Protein AF-A0A699KS89-F1 (afdb_monomer_lite)

Sequence (58 aa):
MDECLALANIGTSINLMLLFVWEGLSLSELTPTCMTIELADRSVSKPIGIAKDVSVKV

Foldseek 3Di:
DDPPPQDDDPPDPDGDDDVVVVVVVVDDDFAADPDWDQDPVRDIDHDRHDDPDDDDDD

Structure (mmCIF, N/CA/C/O backbone):
data_AF-A0A699KS89-F1
#
_entry.id   AF-A0A699KS89-F1
#
loop_
_atom_site.group_PDB
_atom_site.id
_atom_site.type_symbol
_atom_site.label_atom_id
_atom_site.label_alt_id
_atom_site.label_comp_id
_atom_site.label_asym_id
_atom_site.label_entity_id
_atom_site.label_seq_id
_atom_site.pdbx_PDB_ins_code
_atom_site.Cartn_x
_atom_site.Cartn_y
_atom_site.Cartn_z
_atom_site.occupancy
_atom_site.B_iso_or_equiv
_atom_site.auth_seq_id
_atom_site.auth_comp_id
_atom_site.auth_asym_id
_atom_site.auth_atom_id
_atom_site.pdbx_PDB_model_num
ATOM 1 N N . MET A 1 1 ? -13.672 5.654 -17.496 1.00 42.34 1 MET A N 1
ATOM 2 C CA . MET A 1 1 ? -13.701 4.190 -17.673 1.00 42.34 1 MET A CA 1
ATOM 3 C C . MET A 1 1 ? -12.520 3.682 -16.874 1.00 42.34 1 MET A C 1
ATOM 5 O O . MET A 1 1 ? -11.417 3.633 -17.395 1.00 42.34 1 MET A O 1
ATOM 9 N N . ASP A 1 2 ? -12.731 3.510 -15.569 1.00 47.06 2 ASP A N 1
ATOM 10 C CA . ASP A 1 2 ? -11.701 3.106 -14.610 1.00 47.06 2 ASP A CA 1
ATOM 11 C C . ASP A 1 2 ? -11.422 1.614 -14.775 1.00 47.06 2 ASP A C 1
ATOM 13 O O . ASP A 1 2 ? -12.038 0.763 -14.131 1.00 47.06 2 ASP A O 1
ATOM 17 N N . GLU A 1 3 ? -10.517 1.283 -15.690 1.00 50.84 3 GLU A N 1
ATOM 18 C CA . GLU A 1 3 ? -9.927 -0.048 -15.743 1.00 50.84 3 GLU A CA 1
ATOM 19 C C . GLU A 1 3 ? -9.015 -0.220 -14.522 1.00 50.84 3 GLU A C 1
ATOM 21 O O . GLU A 1 3 ? -7.843 0.152 -14.520 1.00 50.84 3 GLU A O 1
ATOM 26 N N . CYS A 1 4 ? -9.573 -0.777 -13.447 1.00 57.47 4 CYS A N 1
ATOM 27 C CA . CYS A 1 4 ? -8.808 -1.243 -12.296 1.00 57.47 4 CYS A CA 1
ATOM 28 C C . CYS A 1 4 ? -8.024 -2.506 -12.692 1.00 57.47 4 CYS A C 1
ATOM 30 O O . CYS A 1 4 ? -8.445 -3.629 -12.414 1.00 57.47 4 CYS A O 1
ATOM 32 N N . LEU A 1 5 ? -6.889 -2.331 -13.372 1.00 52.66 5 LEU A N 1
ATOM 33 C CA . LEU A 1 5 ? -5.952 -3.411 -13.684 1.00 52.66 5 LEU A CA 1
ATOM 34 C C . LEU A 1 5 ? -5.181 -3.801 -12.414 1.00 52.66 5 LEU A C 1
ATOM 36 O O . LEU A 1 5 ? -4.091 -3.302 -12.142 1.00 52.66 5 LEU A O 1
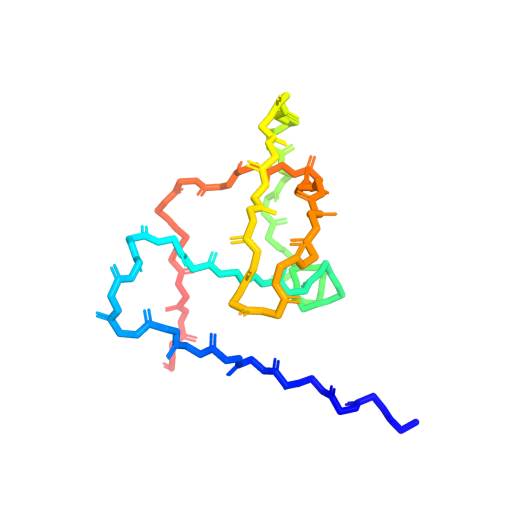ATOM 40 N N . ALA A 1 6 ? -5.753 -4.697 -11.610 1.00 59.34 6 ALA A N 1
ATOM 41 C CA . ALA A 1 6 ? -5.030 -5.341 -10.517 1.00 59.34 6 ALA A CA 1
ATOM 42 C C . ALA A 1 6 ? -4.137 -6.461 -11.084 1.00 59.34 6 ALA A C 1
ATOM 44 O O . ALA A 1 6 ? -4.583 -7.584 -11.315 1.00 59.34 6 ALA A O 1
ATOM 45 N N . LEU A 1 7 ? -2.862 -6.148 -11.328 1.00 55.06 7 LEU A N 1
ATOM 46 C CA . LEU A 1 7 ? -1.829 -7.126 -11.677 1.00 55.06 7 LEU A CA 1
ATOM 47 C C . LEU A 1 7 ? -1.333 -7.821 -10.400 1.00 55.06 7 LEU A C 1
ATOM 49 O O . LEU A 1 7 ? -0.472 -7.309 -9.687 1.00 55.06 7 LEU A O 1
ATOM 53 N N . ALA A 1 8 ? -1.884 -8.999 -10.102 1.00 50.88 8 ALA A N 1
ATOM 54 C CA . ALA A 1 8 ? -1.352 -9.880 -9.067 1.00 50.88 8 ALA A CA 1
ATOM 55 C C . ALA A 1 8 ? -0.022 -10.485 -9.548 1.00 50.88 8 ALA A C 1
ATOM 57 O O . ALA A 1 8 ? -0.001 -11.415 -10.355 1.00 50.88 8 ALA A O 1
ATOM 58 N N . ASN A 1 9 ? 1.105 -9.950 -9.076 1.00 55.25 9 ASN A N 1
ATOM 59 C CA . ASN A 1 9 ? 2.411 -10.544 -9.334 1.00 55.25 9 ASN A CA 1
ATOM 60 C C . ASN A 1 9 ? 2.642 -11.719 -8.367 1.00 55.25 9 ASN A C 1
ATOM 62 O O . ASN A 1 9 ? 2.857 -11.521 -7.173 1.00 55.25 9 ASN A O 1
ATOM 66 N N . ILE A 1 10 ? 2.625 -12.941 -8.909 1.00 53.06 10 ILE A N 1
ATOM 67 C CA . ILE A 1 10 ? 2.752 -14.232 -8.199 1.00 53.06 10 ILE A CA 1
ATOM 68 C C . ILE A 1 10 ? 4.113 -14.378 -7.466 1.00 53.06 10 ILE A C 1
ATOM 70 O O . ILE A 1 10 ? 4.301 -15.301 -6.679 1.00 53.06 10 ILE A O 1
ATOM 74 N N . GLY A 1 11 ? 5.058 -13.450 -7.672 1.00 52.12 11 GLY A N 1
ATOM 75 C CA . GLY A 1 11 ? 6.384 -13.443 -7.038 1.00 52.12 11 GLY A CA 1
ATOM 76 C C . GLY A 1 11 ? 6.612 -12.403 -5.933 1.00 52.12 11 GLY A C 1
ATOM 77 O O . GLY A 1 11 ? 7.706 -12.370 -5.374 1.00 52.12 11 GLY A O 1
ATOM 78 N N . THR A 1 12 ? 5.641 -11.544 -5.609 1.00 57.69 12 THR A N 1
ATOM 79 C CA . THR A 1 12 ? 5.805 -10.495 -4.579 1.00 57.69 12 THR A CA 1
ATOM 80 C C . THR A 1 12 ? 4.857 -10.713 -3.412 1.00 57.69 12 THR A C 1
ATOM 82 O O . THR A 1 12 ? 3.654 -10.845 -3.599 1.00 57.69 12 THR A O 1
ATOM 85 N N . SER A 1 13 ? 5.382 -10.668 -2.187 1.00 68.19 13 SER A N 1
ATOM 86 C CA . SER A 1 13 ? 4.615 -10.818 -0.941 1.00 68.19 13 SER A CA 1
ATOM 87 C C . SER A 1 13 ? 3.770 -9.586 -0.571 1.00 68.19 13 SER A C 1
ATOM 89 O O . SER A 1 13 ? 3.453 -9.399 0.603 1.00 68.19 13 SER A O 1
ATOM 91 N N . ILE A 1 14 ? 3.466 -8.699 -1.525 1.00 70.19 14 ILE A N 1
ATOM 92 C CA . ILE A 1 14 ? 2.752 -7.438 -1.290 1.00 70.19 14 ILE A CA 1
ATOM 93 C C . ILE A 1 14 ? 1.531 -7.393 -2.208 1.00 70.19 14 ILE A C 1
ATOM 95 O O . ILE A 1 14 ? 1.667 -7.361 -3.429 1.00 70.19 14 ILE A O 1
ATOM 99 N N . ASN A 1 15 ? 0.342 -7.349 -1.606 1.00 77.44 15 ASN A N 1
ATOM 100 C CA . ASN A 1 15 ? -0.909 -7.095 -2.314 1.00 77.44 15 ASN A CA 1
ATOM 101 C C . ASN A 1 15 ? -1.112 -5.579 -2.432 1.00 77.44 15 ASN A C 1
ATOM 103 O O . ASN A 1 15 ? -1.137 -4.879 -1.419 1.00 77.44 15 ASN A O 1
ATOM 107 N N . LEU A 1 16 ? -1.249 -5.073 -3.659 1.00 82.38 16 LEU A N 1
ATOM 108 C CA . LEU A 1 16 ? -1.594 -3.674 -3.917 1.00 82.38 16 LEU A CA 1
ATOM 109 C C . LEU A 1 16 ? -3.103 -3.532 -4.096 1.00 82.38 16 LEU A C 1
ATOM 111 O O . LEU A 1 16 ? -3.743 -4.354 -4.749 1.00 82.38 16 LEU A O 1
ATOM 115 N N . MET A 1 17 ? -3.658 -2.460 -3.541 1.00 86.00 17 MET A N 1
ATOM 116 C CA . MET A 1 17 ? -5.068 -2.116 -3.662 1.00 86.00 17 MET A CA 1
ATOM 117 C C . MET A 1 17 ? -5.189 -0.630 -3.974 1.00 86.00 17 MET A C 1
ATOM 119 O O . MET A 1 17 ? -4.488 0.191 -3.382 1.00 86.00 17 MET A O 1
ATOM 123 N N . LEU A 1 18 ? -6.057 -0.280 -4.922 1.00 87.88 18 LEU A N 1
ATOM 124 C CA . LEU A 1 18 ? -6.337 1.118 -5.233 1.00 87.88 18 LEU A CA 1
ATOM 125 C C . LEU A 1 18 ? -7.065 1.776 -4.057 1.00 87.88 18 LEU A C 1
ATOM 127 O O . LEU A 1 18 ? -7.956 1.167 -3.462 1.00 87.88 18 LEU A O 1
ATOM 131 N N . LEU A 1 19 ? -6.727 3.038 -3.770 1.00 86.19 19 LEU A N 1
ATOM 132 C CA . LEU A 1 19 ? -7.321 3.795 -2.663 1.00 86.19 19 LEU A CA 1
ATOM 133 C C . LEU A 1 19 ? -8.849 3.849 -2.762 1.00 86.19 19 LEU A C 1
ATOM 135 O O . LEU A 1 19 ? -9.528 3.630 -1.770 1.00 86.19 19 LEU A O 1
ATOM 139 N N . PHE A 1 20 ? -9.394 4.052 -3.962 1.00 84.31 20 PHE A N 1
ATOM 140 C CA . PHE A 1 20 ? -10.843 4.104 -4.152 1.00 84.31 20 PHE A CA 1
ATOM 141 C C . PHE A 1 20 ? -11.543 2.801 -3.737 1.00 84.31 20 PHE A C 1
ATOM 143 O O . PHE A 1 20 ? -12.624 2.828 -3.157 1.00 84.31 20 PHE A O 1
ATOM 150 N N . VAL A 1 21 ? -10.916 1.644 -3.984 1.00 87.56 21 VAL A N 1
ATOM 151 C CA . VAL A 1 21 ? -11.476 0.355 -3.553 1.00 87.56 21 VAL A CA 1
ATOM 152 C C . VAL A 1 21 ? -11.369 0.217 -2.031 1.00 87.56 21 VAL A C 1
ATOM 154 O O . VAL A 1 21 ? -12.301 -0.275 -1.404 1.00 87.56 21 VAL A O 1
ATOM 157 N N . TRP A 1 22 ? -10.280 0.699 -1.422 1.00 87.00 22 TRP A N 1
ATOM 158 C CA . TRP A 1 22 ? -10.132 0.752 0.039 1.00 87.00 22 TRP A CA 1
ATOM 159 C C . TRP A 1 22 ? -11.227 1.598 0.705 1.00 87.00 22 TRP A C 1
ATOM 161 O O . TRP A 1 22 ? -11.881 1.145 1.646 1.00 87.00 22 TRP A O 1
ATOM 171 N N . GLU A 1 23 ? -11.458 2.801 0.178 1.00 86.31 23 GLU A N 1
ATOM 172 C CA . GLU A 1 23 ? -12.502 3.723 0.634 1.00 86.31 23 GLU A CA 1
ATOM 173 C C . GLU A 1 23 ? -13.902 3.129 0.428 1.00 86.31 23 GLU A C 1
ATOM 175 O O . GLU A 1 23 ? -14.729 3.162 1.339 1.00 86.31 23 GLU A O 1
ATOM 180 N N . GLY A 1 24 ? -14.154 2.507 -0.727 1.00 88.31 24 GLY A N 1
ATOM 181 C CA . GLY A 1 24 ? -15.424 1.842 -1.026 1.00 88.31 24 GLY A CA 1
ATOM 182 C C . GLY A 1 24 ? -15.735 0.659 -0.103 1.00 88.31 24 GLY A C 1
ATOM 183 O O . GLY A 1 24 ? -16.900 0.405 0.199 1.00 88.31 24 GLY A O 1
ATOM 184 N N . LEU A 1 25 ? -14.710 -0.034 0.403 1.00 86.31 25 LEU A N 1
ATOM 185 C CA . LEU A 1 25 ? -14.869 -1.104 1.393 1.00 86.31 25 LEU A CA 1
ATOM 186 C C . LEU A 1 25 ? -15.061 -0.589 2.825 1.00 86.31 25 LEU A C 1
ATOM 188 O O . LEU A 1 25 ? -15.289 -1.399 3.724 1.00 86.31 25 LEU A O 1
ATOM 192 N N . SER A 1 26 ? -14.994 0.729 3.049 1.00 86.00 26 SER A N 1
ATOM 193 C CA . SER A 1 26 ? -15.106 1.341 4.382 1.00 86.00 26 SER A CA 1
ATOM 194 C C . SER A 1 26 ? -14.135 0.719 5.397 1.00 86.00 26 SER A C 1
ATOM 196 O O . SER A 1 26 ? -14.485 0.492 6.557 1.00 86.00 26 SER A O 1
ATOM 198 N N . LEU A 1 27 ? -12.922 0.387 4.943 1.00 83.25 27 LEU A N 1
ATOM 199 C CA . LEU A 1 27 ? -11.888 -0.210 5.783 1.00 83.25 27 LEU A CA 1
ATOM 200 C C . LEU A 1 27 ? -11.248 0.838 6.701 1.00 83.25 27 LEU A C 1
ATOM 202 O O . LEU A 1 27 ? -11.379 2.044 6.498 1.00 83.25 27 LEU A O 1
ATOM 206 N N . SER A 1 28 ? -10.556 0.356 7.736 1.00 84.44 28 SER A N 1
ATOM 207 C CA . SER A 1 28 ? -9.901 1.211 8.731 1.00 84.44 28 SER A CA 1
ATOM 208 C C . SER A 1 28 ? -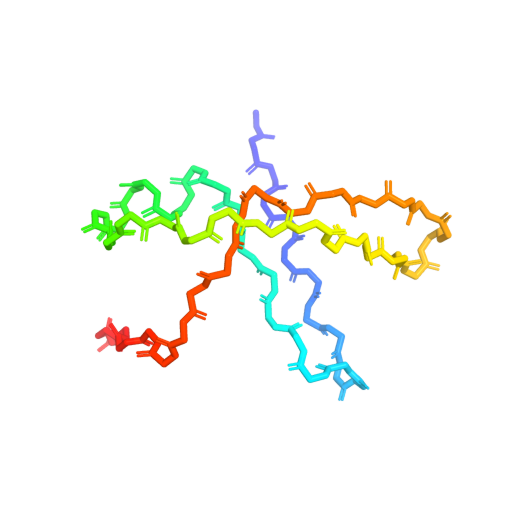8.887 2.171 8.097 1.00 84.44 28 SER A C 1
ATOM 210 O O . SER A 1 28 ? -8.406 1.965 6.983 1.00 84.44 28 SER A O 1
ATOM 212 N N . GLU A 1 29 ? -8.524 3.218 8.832 1.00 86.19 29 GLU A N 1
ATOM 213 C CA . GLU A 1 29 ? -7.509 4.168 8.390 1.00 86.19 29 GLU A CA 1
ATOM 214 C C . GLU A 1 29 ? -6.164 3.469 8.125 1.00 86.19 29 GLU A C 1
ATOM 216 O O . GLU A 1 29 ? -5.738 2.575 8.865 1.00 86.19 29 GLU A O 1
ATOM 221 N N . LEU A 1 30 ? -5.502 3.869 7.038 1.00 89.19 30 LEU A N 1
ATOM 222 C CA . LEU A 1 30 ? -4.192 3.348 6.670 1.00 89.19 30 LEU A CA 1
ATOM 223 C C . LEU A 1 30 ? -3.119 3.953 7.575 1.00 89.19 30 LEU A C 1
ATOM 225 O O . LEU A 1 30 ? -3.113 5.155 7.821 1.00 89.19 30 LEU A O 1
ATOM 229 N N . THR A 1 31 ? -2.148 3.145 8.005 1.00 90.94 31 THR A N 1
ATOM 230 C CA . THR A 1 31 ? -0.962 3.687 8.683 1.00 90.94 31 THR A CA 1
ATOM 231 C C . THR A 1 31 ? -0.008 4.255 7.633 1.00 90.94 31 THR A C 1
ATOM 233 O O . THR A 1 31 ? 0.465 3.475 6.796 1.00 90.94 31 THR A O 1
ATOM 236 N N . PRO A 1 32 ? 0.311 5.565 7.645 1.00 90.69 32 PRO A N 1
ATOM 237 C CA . PRO A 1 32 ? 1.242 6.145 6.687 1.00 90.69 32 PRO A CA 1
ATOM 238 C C . PRO A 1 32 ? 2.592 5.431 6.720 1.00 90.69 32 PRO A C 1
ATOM 240 O O . PRO A 1 32 ? 3.083 5.041 7.781 1.00 90.69 32 PRO A O 1
ATOM 243 N N . THR A 1 33 ? 3.212 5.275 5.555 1.00 88.56 33 THR A N 1
ATOM 244 C CA . THR A 1 33 ? 4.520 4.626 5.435 1.00 88.56 33 THR A CA 1
ATOM 245 C C . THR A 1 33 ? 5.485 5.471 4.611 1.00 88.56 33 THR A C 1
ATOM 247 O O . THR A 1 33 ? 5.097 6.190 3.689 1.00 88.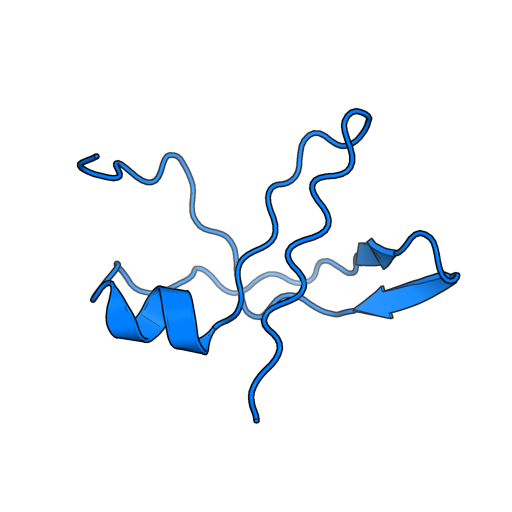56 33 THR A O 1
ATOM 250 N N . CYS A 1 34 ? 6.773 5.368 4.934 1.00 89.50 34 CYS A N 1
ATOM 251 C CA . CYS A 1 34 ? 7.861 6.010 4.191 1.00 89.50 34 CYS A CA 1
ATOM 252 C C . CYS A 1 34 ? 8.498 5.075 3.149 1.00 89.50 34 CYS A C 1
ATOM 254 O O . CYS A 1 34 ? 9.635 5.290 2.741 1.00 89.50 34 CYS A O 1
ATOM 256 N N . MET A 1 35 ? 7.786 4.028 2.737 1.00 88.12 35 MET A N 1
ATOM 257 C CA . MET A 1 35 ? 8.242 3.056 1.744 1.00 88.12 35 MET A CA 1
ATOM 258 C C . MET A 1 35 ? 8.009 3.553 0.309 1.00 88.12 35 MET A C 1
ATOM 260 O O . MET A 1 35 ? 7.092 4.329 0.051 1.00 88.12 35 MET A O 1
ATOM 264 N N . THR A 1 36 ? 8.803 3.048 -0.632 1.00 89.12 36 THR A N 1
ATOM 265 C CA . THR A 1 36 ? 8.571 3.133 -2.081 1.00 89.12 36 THR A CA 1
ATOM 266 C C . THR A 1 36 ? 8.568 1.733 -2.678 1.00 89.12 36 THR A C 1
ATOM 268 O O . THR A 1 36 ? 9.296 0.861 -2.203 1.00 89.12 36 THR A O 1
ATOM 271 N N . ILE A 1 37 ? 7.761 1.518 -3.711 1.00 86.38 37 ILE A N 1
ATOM 272 C CA . ILE A 1 37 ? 7.617 0.235 -4.397 1.00 86.38 37 ILE A CA 1
ATOM 273 C C . ILE A 1 37 ? 8.014 0.438 -5.854 1.00 86.38 37 ILE A C 1
ATOM 275 O O . ILE A 1 37 ? 7.504 1.343 -6.511 1.00 86.38 37 ILE A O 1
ATOM 279 N N . GLU A 1 38 ? 8.921 -0.402 -6.340 1.00 89.38 38 GLU A N 1
ATOM 280 C CA . GLU A 1 38 ? 9.263 -0.479 -7.757 1.00 89.38 38 GLU A CA 1
ATOM 281 C C . GLU A 1 38 ? 8.364 -1.522 -8.428 1.00 89.38 38 GLU A C 1
ATOM 283 O O . GLU A 1 38 ? 8.275 -2.668 -7.979 1.00 89.38 38 GLU A O 1
ATOM 288 N N . LEU A 1 39 ? 7.648 -1.102 -9.465 1.00 84.62 39 LEU A N 1
ATOM 289 C CA . LEU A 1 39 ? 6.749 -1.950 -10.238 1.00 84.62 39 LEU A CA 1
ATOM 290 C C . LEU A 1 39 ? 7.505 -2.628 -11.391 1.00 84.62 39 LEU A C 1
ATOM 292 O O . LEU A 1 39 ? 8.615 -2.244 -11.754 1.00 84.62 39 LEU A O 1
ATOM 296 N N . ALA A 1 40 ? 6.901 -3.655 -11.994 1.00 83.31 40 ALA A N 1
ATOM 297 C CA . ALA A 1 40 ? 7.529 -4.416 -13.080 1.00 83.31 40 ALA A CA 1
ATOM 298 C C . ALA A 1 40 ? 7.815 -3.571 -14.340 1.00 83.31 40 ALA A C 1
ATOM 300 O O . ALA A 1 40 ? 8.691 -3.917 -15.133 1.00 83.31 40 ALA A O 1
ATOM 301 N N . ASP A 1 41 ? 7.110 -2.451 -14.508 1.00 86.81 41 ASP A N 1
ATOM 302 C CA . ASP A 1 41 ? 7.353 -1.448 -15.550 1.00 86.81 41 ASP A CA 1
ATOM 303 C C . ASP A 1 41 ? 8.485 -0.463 -15.190 1.00 86.81 41 ASP A C 1
ATOM 305 O O . ASP A 1 41 ? 8.731 0.491 -15.929 1.00 86.81 41 ASP A O 1
ATOM 309 N N . ARG A 1 42 ? 9.197 -0.710 -14.079 1.00 86.81 42 AR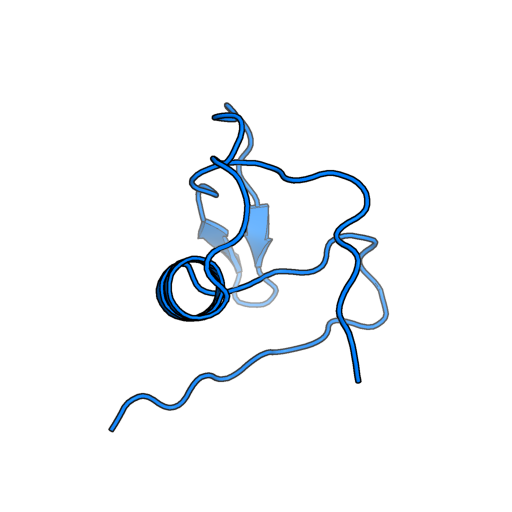G A N 1
ATOM 310 C CA . ARG A 1 42 ? 10.250 0.138 -13.494 1.00 86.81 42 ARG A CA 1
ATOM 311 C C . ARG A 1 42 ? 9.755 1.493 -12.996 1.00 86.81 42 ARG A C 1
ATOM 313 O O . ARG A 1 42 ? 10.566 2.367 -12.685 1.00 86.81 42 ARG A O 1
ATOM 320 N N . SER A 1 43 ? 8.443 1.699 -12.917 1.00 86.62 43 SER A N 1
ATOM 321 C CA . SER A 1 43 ? 7.904 2.874 -12.247 1.00 86.62 43 SER A CA 1
ATOM 322 C C . SER A 1 43 ? 8.070 2.736 -10.733 1.00 86.62 43 SER A C 1
ATOM 324 O O . SER A 1 43 ? 8.019 1.640 -10.170 1.00 86.62 43 SER A O 1
ATOM 326 N N . VAL A 1 44 ? 8.286 3.867 -10.062 1.00 88.69 44 VAL A N 1
ATOM 327 C CA . VAL A 1 44 ? 8.390 3.932 -8.602 1.00 88.69 44 VAL A CA 1
ATOM 328 C C . VAL A 1 44 ? 7.138 4.599 -8.060 1.00 88.69 44 VAL A C 1
ATOM 330 O O . VAL A 1 44 ? 6.829 5.737 -8.409 1.00 88.69 44 VAL A O 1
ATOM 333 N N . SER A 1 45 ? 6.431 3.894 -7.185 1.00 86.31 45 SER A N 1
ATOM 334 C CA . SER A 1 45 ? 5.204 4.365 -6.546 1.00 86.31 45 SER A CA 1
ATOM 335 C C . SER A 1 45 ? 5.379 4.474 -5.035 1.00 86.31 45 SER A C 1
ATOM 337 O O . SER A 1 45 ? 6.050 3.653 -4.407 1.00 86.31 45 SER A O 1
ATOM 339 N N . LYS A 1 46 ? 4.749 5.484 -4.428 1.00 89.06 46 LYS A N 1
ATOM 340 C CA . LYS A 1 46 ? 4.699 5.646 -2.972 1.00 89.06 46 LYS A CA 1
ATOM 341 C C . LYS A 1 46 ? 3.305 5.253 -2.465 1.00 89.06 46 LYS A C 1
ATOM 343 O O . LYS A 1 46 ? 2.353 5.976 -2.760 1.00 89.06 46 LYS A O 1
ATOM 348 N N . PRO A 1 47 ? 3.153 4.140 -1.728 1.00 88.31 47 PRO A N 1
ATOM 349 C CA . PRO A 1 47 ? 1.874 3.793 -1.122 1.00 88.31 47 PRO A CA 1
ATOM 350 C C . PRO A 1 47 ? 1.456 4.845 -0.087 1.00 88.31 47 PRO A C 1
ATOM 352 O O . PRO A 1 47 ? 2.290 5.411 0.620 1.00 88.31 47 PRO A O 1
ATOM 355 N N . ILE A 1 48 ? 0.147 5.079 0.011 1.00 89.75 48 ILE A N 1
ATOM 356 C CA . ILE A 1 48 ? -0.444 6.030 0.968 1.00 89.75 48 ILE A CA 1
ATOM 357 C C . ILE A 1 48 ? -0.279 5.524 2.404 1.00 89.75 48 ILE A C 1
ATOM 359 O O . ILE A 1 48 ? 0.008 6.297 3.314 1.00 89.75 48 ILE A O 1
ATOM 363 N N . GLY A 1 49 ? -0.386 4.211 2.596 1.00 91.06 49 GLY A N 1
ATOM 364 C CA . GLY A 1 49 ? -0.133 3.566 3.869 1.00 91.06 49 GLY A CA 1
ATOM 365 C C . GLY A 1 49 ? -0.180 2.049 3.762 1.00 91.06 49 GLY A C 1
ATOM 366 O O . GLY A 1 49 ? -0.307 1.492 2.671 1.00 91.06 49 GLY A O 1
ATOM 367 N N . ILE A 1 50 ? -0.038 1.387 4.905 1.00 87.00 50 ILE A N 1
ATOM 368 C CA . ILE A 1 50 ? -0.054 -0.071 5.033 1.00 87.00 50 ILE A CA 1
ATOM 369 C C . ILE A 1 50 ? -1.209 -0.460 5.953 1.00 87.00 50 ILE A C 1
ATOM 371 O O . ILE A 1 50 ? -1.423 0.166 6.993 1.00 87.00 50 ILE A O 1
ATOM 375 N N . ALA A 1 51 ? -1.907 -1.530 5.584 1.00 87.44 51 ALA A N 1
ATOM 376 C CA . ALA A 1 51 ? -2.808 -2.261 6.459 1.00 87.44 51 ALA A CA 1
ATOM 377 C C . ALA A 1 51 ? -2.273 -3.682 6.662 1.00 87.44 51 ALA A C 1
ATOM 379 O O . ALA A 1 51 ? -1.768 -4.300 5.723 1.00 87.44 51 ALA A O 1
ATOM 380 N N . LYS A 1 52 ? -2.366 -4.190 7.891 1.00 83.56 52 LYS A N 1
ATOM 381 C CA . LYS A 1 52 ? -2.008 -5.573 8.229 1.00 83.56 52 LYS A CA 1
ATOM 382 C C . LYS A 1 52 ? -3.287 -6.390 8.373 1.00 83.56 52 LYS A C 1
ATOM 384 O O . LYS A 1 52 ? -4.213 -5.925 9.027 1.00 83.56 52 LYS A O 1
ATOM 389 N N . ASP A 1 53 ? -3.307 -7.575 7.765 1.00 78.81 53 ASP A N 1
ATOM 390 C CA . ASP A 1 53 ? -4.326 -8.614 7.977 1.00 78.81 53 ASP A CA 1
ATOM 391 C C . ASP A 1 53 ? -5.776 -8.125 7.815 1.00 78.81 53 ASP A C 1
ATOM 393 O O . ASP A 1 53 ? -6.586 -8.125 8.740 1.00 78.81 53 ASP A O 1
ATOM 397 N N . VAL A 1 54 ? -6.109 -7.696 6.596 1.00 81.12 54 VAL A N 1
ATOM 398 C CA . VAL A 1 54 ? -7.443 -7.195 6.246 1.00 81.12 54 VAL A CA 1
ATOM 399 C C . VAL A 1 54 ? -8.399 -8.367 6.028 1.00 81.12 54 VAL A C 1
ATOM 401 O O . VAL A 1 54 ? -8.273 -9.106 5.052 1.00 81.12 54 VAL A O 1
ATOM 404 N N . SER A 1 55 ? -9.377 -8.537 6.920 1.00 78.12 55 SER A N 1
ATOM 405 C CA . SER A 1 55 ? -10.437 -9.530 6.734 1.00 78.12 55 SER A CA 1
ATOM 406 C C . SER A 1 55 ? -11.417 -9.056 5.663 1.00 78.12 55 SER A C 1
ATOM 408 O O . SER A 1 55 ? -12.128 -8.069 5.862 1.00 78.12 55 SER A O 1
ATOM 410 N N . VAL A 1 56 ? -11.485 -9.778 4.549 1.00 73.06 56 VAL A N 1
ATOM 411 C CA . VAL A 1 56 ? -12.451 -9.529 3.476 1.00 73.06 56 VAL A CA 1
ATOM 412 C C . VAL A 1 56 ? -13.498 -10.632 3.509 1.00 73.06 56 VAL A C 1
ATOM 414 O O . VAL A 1 56 ? -13.160 -11.815 3.513 1.00 73.06 56 VAL A O 1
ATOM 417 N N . LYS A 1 57 ? -14.774 -10.250 3.566 1.00 73.69 57 LYS A N 1
ATOM 418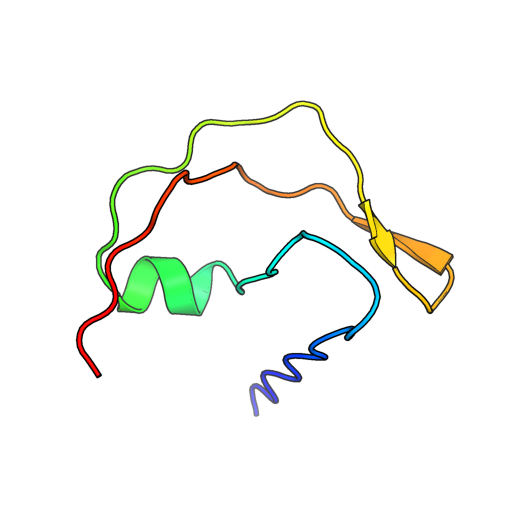 C CA . LYS A 1 57 ? -15.874 -11.200 3.407 1.00 73.69 57 LYS A CA 1
ATOM 419 C C . LYS A 1 57 ? -16.093 -11.419 1.911 1.00 73.69 57 LYS A C 1
ATOM 421 O O . LYS A 1 57 ? -16.356 -10.450 1.202 1.00 73.69 57 LYS A O 1
ATOM 426 N N . VAL A 1 58 ? -15.954 -12.668 1.472 1.00 65.69 58 VAL A N 1
ATOM 427 C CA . VAL A 1 58 ? -16.186 -13.121 0.089 1.00 65.69 58 VAL A CA 1
ATOM 428 C C . VAL A 1 58 ? -17.593 -13.690 -0.038 1.00 65.69 58 VAL A C 1
ATOM 430 O O . VAL A 1 58 ? -18.053 -14.317 0.947 1.00 65.69 58 VAL A O 1
#

pLDDT: mean 77.99, std 1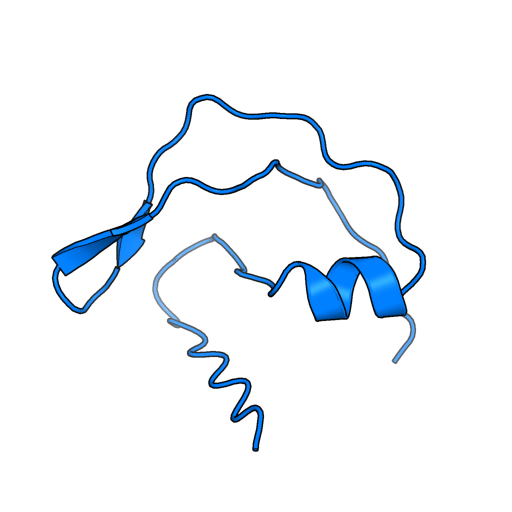4.07, range [42.34, 91.06]

Secondary structure (DSSP, 8-state):
---------TT-S-----HHHHHHTTPPPPBP----EE-TTS-EE--S-B-SS-----

Radius of gyration: 12.29 Å; chains: 1; bounding box: 26×20×26 Å

Organism: Tanacetum cinerariifolium (NCBI:txid118510)